Protein AF-L7VTL5-F1 (afdb_monomer_lite)

InterPro domains:
  IPR003558 Cytolethal distending toxin A/C [PF03498] (15-121)
  IPR035992 Ricin B-like lectins [SSF50370] (7-122)

Structure (mmCIF, N/CA/C/O backbone):
data_AF-L7VTL5-F1
#
_entry.id   AF-L7VTL5-F1
#
loop_
_atom_site.group_PDB
_atom_site.id
_atom_site.type_symbol
_atom_site.label_atom_id
_atom_site.label_alt_id
_atom_site.label_comp_id
_atom_site.label_asym_id
_atom_site.label_entity_id
_atom_site.label_seq_id
_atom_site.pdbx_PDB_ins_code
_atom_site.Cartn_x
_atom_site.Cartn_y
_atom_site.Cartn_z
_atom_site.occupancy
_atom_site.B_iso_or_equiv
_atom_site.auth_seq_id
_atom_site.auth_comp_id
_atom_site.auth_asym_id
_atom_site.auth_atom_id
_atom_site.pdbx_PDB_model_num
ATOM 1 N N . ALA A 1 1 ? 27.901 -11.979 36.045 1.00 41.00 1 ALA A N 1
ATOM 2 C CA . ALA A 1 1 ? 27.631 -10.845 35.144 1.00 41.00 1 ALA A CA 1
ATOM 3 C C . ALA A 1 1 ? 26.647 -11.335 34.096 1.00 41.00 1 ALA A C 1
ATOM 5 O O . ALA A 1 1 ? 26.958 -12.306 33.418 1.00 41.00 1 ALA A O 1
ATOM 6 N N . PHE A 1 2 ? 25.445 -10.767 34.048 1.00 45.09 2 PHE A N 1
ATOM 7 C CA . PHE A 1 2 ? 24.475 -11.083 33.001 1.00 45.09 2 PHE A CA 1
ATOM 8 C C . PHE A 1 2 ? 24.826 -10.245 31.768 1.00 45.09 2 PHE A C 1
ATOM 10 O O . PHE A 1 2 ? 25.135 -9.064 31.910 1.00 45.09 2 PHE A O 1
ATOM 17 N N . ALA A 1 3 ? 24.857 -10.869 30.590 1.00 53.44 3 ALA A N 1
ATOM 18 C CA . ALA A 1 3 ? 25.119 -10.180 29.334 1.00 53.44 3 ALA A CA 1
ATOM 19 C C . ALA A 1 3 ? 23.955 -9.227 29.026 1.00 53.44 3 ALA A C 1
ATOM 21 O O . ALA A 1 3 ? 22.801 -9.647 28.975 1.00 53.44 3 ALA A O 1
ATOM 22 N N . THR A 1 4 ? 24.259 -7.946 28.849 1.00 54.41 4 THR A N 1
ATOM 23 C CA . THR A 1 4 ? 23.325 -6.942 28.337 1.00 54.41 4 THR A CA 1
ATOM 24 C C . THR A 1 4 ? 23.035 -7.258 26.867 1.00 54.41 4 THR A C 1
ATOM 26 O O . THR A 1 4 ? 23.996 -7.401 26.106 1.00 54.41 4 THR A O 1
ATOM 29 N N . PRO A 1 5 ? 21.767 -7.370 26.429 1.00 54.56 5 PRO A N 1
ATOM 30 C CA . PRO A 1 5 ? 21.461 -7.566 25.018 1.00 54.56 5 PRO A CA 1
ATOM 31 C C . PRO A 1 5 ? 21.935 -6.336 24.241 1.00 54.56 5 PRO A C 1
ATOM 33 O O . PRO A 1 5 ? 21.476 -5.219 24.476 1.00 54.56 5 PRO A O 1
ATOM 36 N N . THR A 1 6 ? 22.912 -6.513 23.359 1.00 59.69 6 THR A N 1
ATOM 37 C CA . THR A 1 6 ? 23.386 -5.449 22.478 1.00 59.69 6 THR A CA 1
ATOM 38 C C . THR A 1 6 ? 22.414 -5.289 21.317 1.00 59.69 6 THR A C 1
ATOM 40 O O . THR A 1 6 ? 22.480 -6.058 20.364 1.00 59.69 6 THR A O 1
ATOM 43 N N . GLY A 1 7 ? 21.569 -4.262 21.415 1.00 54.47 7 GLY A N 1
ATOM 44 C CA . GLY A 1 7 ? 20.853 -3.642 20.303 1.00 54.47 7 GLY A CA 1
ATOM 45 C C . GLY A 1 7 ? 19.578 -4.367 19.898 1.00 54.47 7 GLY A C 1
ATOM 46 O O . GLY A 1 7 ? 19.637 -5.401 19.238 1.00 54.47 7 GLY A O 1
ATOM 47 N N . ASP A 1 8 ? 18.429 -3.770 20.210 1.00 60.38 8 ASP A N 1
ATOM 48 C CA . ASP A 1 8 ? 17.232 -4.012 19.410 1.00 60.38 8 ASP A CA 1
ATOM 49 C C . ASP A 1 8 ? 17.612 -3.725 17.951 1.00 60.38 8 ASP A C 1
ATOM 51 O O . ASP A 1 8 ? 18.084 -2.630 17.619 1.00 60.38 8 ASP A O 1
ATOM 55 N N . LEU A 1 9 ? 17.514 -4.742 17.091 1.00 61.34 9 LEU A N 1
ATOM 56 C CA . LEU A 1 9 ? 17.669 -4.563 15.651 1.00 61.34 9 LEU A CA 1
ATOM 57 C C . LEU A 1 9 ? 16.737 -3.423 15.227 1.00 61.34 9 LEU A C 1
ATOM 59 O O . LEU A 1 9 ? 15.609 -3.334 15.711 1.00 61.34 9 LEU A O 1
ATOM 63 N N . LYS A 1 10 ? 17.221 -2.530 14.355 1.00 57.47 10 LYS A N 1
ATOM 64 C CA . LYS A 1 10 ? 16.398 -1.446 13.809 1.00 57.47 10 LYS A CA 1
ATOM 65 C C . LYS A 1 10 ? 15.105 -2.060 13.276 1.00 57.47 10 LYS A C 1
ATOM 67 O O . LYS A 1 10 ? 15.192 -3.044 12.546 1.00 57.47 10 LYS A O 1
ATOM 72 N N . ASP A 1 11 ? 13.965 -1.477 13.643 1.00 56.88 11 ASP A N 1
ATOM 73 C CA . ASP A 1 11 ? 12.651 -1.895 13.155 1.00 56.88 11 ASP A CA 1
ATOM 74 C C . ASP A 1 11 ? 12.713 -1.984 11.622 1.00 56.88 11 ASP A C 1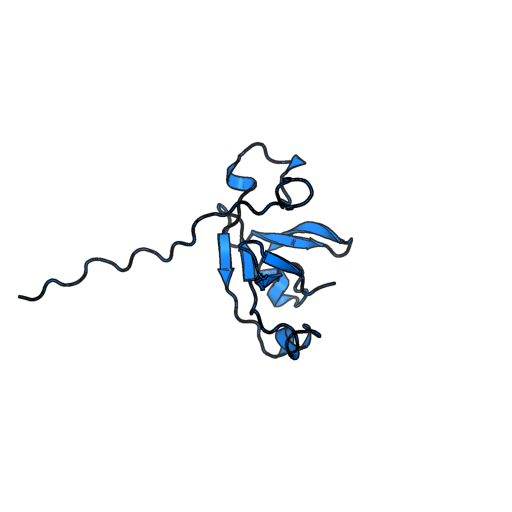
ATOM 76 O O . ASP A 1 11 ? 12.936 -0.983 10.929 1.00 56.88 11 ASP A O 1
ATOM 80 N N . PHE A 1 12 ? 12.712 -3.214 11.116 1.00 61.38 12 PHE A N 1
ATOM 81 C CA . PHE A 1 12 ? 13.018 -3.533 9.730 1.00 61.38 12 PHE A CA 1
ATOM 82 C C . PHE A 1 12 ? 11.870 -4.360 9.187 1.00 61.38 12 PHE A C 1
ATOM 84 O O . PHE A 1 12 ? 11.742 -5.550 9.473 1.00 61.38 12 PHE A O 1
ATOM 91 N N . THR A 1 13 ? 11.035 -3.714 8.386 1.00 67.75 13 THR A N 1
ATOM 92 C CA . THR A 1 13 ? 10.103 -4.413 7.514 1.00 67.75 13 THR A CA 1
ATOM 93 C C . THR A 1 13 ? 10.846 -4.783 6.239 1.00 67.75 13 THR A C 1
ATOM 95 O O . THR A 1 13 ? 11.393 -3.909 5.566 1.00 67.75 13 THR A O 1
ATOM 98 N N 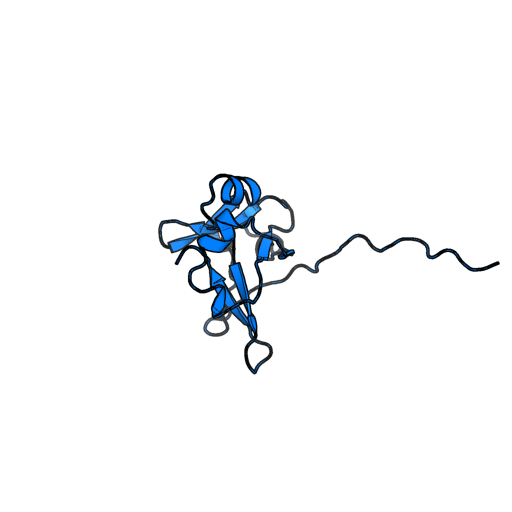. GLU A 1 14 ? 10.877 -6.072 5.901 1.00 83.25 14 GLU A N 1
ATOM 99 C CA . GLU A 1 14 ? 11.385 -6.507 4.602 1.00 83.25 14 GLU A CA 1
ATOM 100 C C . GLU A 1 14 ? 10.569 -5.872 3.469 1.00 83.25 14 GLU A C 1
ATOM 102 O O . GLU A 1 14 ? 9.339 -5.798 3.528 1.00 83.25 14 GLU A O 1
ATOM 107 N N . MET A 1 15 ? 11.264 -5.425 2.420 1.00 92.25 15 MET A N 1
ATOM 108 C CA . MET A 1 15 ? 10.608 -4.955 1.205 1.00 92.25 15 MET A CA 1
ATOM 109 C C . MET A 1 15 ? 9.859 -6.112 0.550 1.00 92.25 15 MET A C 1
ATOM 111 O O . MET A 1 15 ? 10.418 -7.189 0.338 1.00 92.25 15 MET A O 1
ATOM 115 N N . VAL A 1 16 ? 8.619 -5.859 0.151 1.00 94.44 16 VAL A N 1
ATOM 116 C CA . VAL A 1 16 ? 7.781 -6.832 -0.542 1.00 94.44 16 VAL A CA 1
ATOM 117 C C . VAL A 1 16 ? 7.485 -6.392 -1.964 1.00 94.44 16 VAL A C 1
ATOM 119 O O . VAL A 1 16 ? 7.320 -5.210 -2.266 1.00 94.44 16 VAL A O 1
ATOM 122 N N . SER A 1 17 ? 7.350 -7.380 -2.840 1.00 94.75 17 SER A N 1
ATOM 123 C CA . SER A 1 17 ? 6.773 -7.197 -4.162 1.00 94.75 17 SER A CA 1
ATOM 124 C C . SER A 1 17 ? 5.346 -7.726 -4.142 1.00 94.75 17 SER A C 1
ATOM 126 O O . SER A 1 17 ? 5.124 -8.913 -3.902 1.00 94.75 17 SER A O 1
ATOM 128 N N . ILE A 1 18 ? 4.372 -6.855 -4.386 1.00 95.50 18 ILE A N 1
ATOM 129 C CA . ILE A 1 18 ? 2.955 -7.225 -4.406 1.00 95.50 18 ILE A CA 1
ATOM 130 C C . ILE A 1 18 ? 2.571 -7.521 -5.853 1.00 95.50 18 ILE A C 1
ATOM 132 O O . ILE A 1 18 ? 2.895 -6.741 -6.747 1.00 95.50 18 ILE A O 1
ATOM 136 N N . ARG A 1 19 ? 1.897 -8.644 -6.109 1.00 95.31 19 ARG A N 1
ATOM 137 C CA . ARG A 1 19 ? 1.524 -9.068 -7.465 1.00 95.31 19 ARG A CA 1
ATOM 138 C C . ARG A 1 19 ? 0.081 -9.528 -7.525 1.00 95.31 19 ARG A C 1
ATOM 140 O O . ARG A 1 19 ? -0.403 -10.178 -6.602 1.00 95.31 19 ARG A O 1
ATOM 147 N N . SER A 1 20 ? -0.567 -9.253 -8.652 1.00 94.38 20 SER A N 1
ATOM 148 C CA . SER A 1 20 ? -1.842 -9.890 -8.971 1.00 94.38 20 SER A CA 1
ATOM 149 C C . SER A 1 20 ? -1.633 -11.391 -9.163 1.00 94.38 20 SER A C 1
ATOM 151 O O . SER A 1 20 ? -0.759 -11.801 -9.927 1.00 94.38 20 SER A O 1
ATOM 153 N N . LEU A 1 21 ? -2.454 -12.210 -8.504 1.00 95.12 21 LEU A N 1
ATOM 154 C CA . LEU A 1 21 ? -2.464 -13.657 -8.732 1.00 95.12 21 LEU A CA 1
ATOM 155 C C . LEU A 1 21 ? -3.010 -14.041 -10.109 1.00 95.12 21 LEU A C 1
ATOM 157 O O . LEU A 1 21 ? -2.699 -15.119 -10.601 1.00 95.12 21 LEU A O 1
ATOM 161 N N . GLU A 1 22 ? -3.807 -13.171 -10.726 1.00 95.06 22 GLU A N 1
ATOM 162 C CA . GLU A 1 22 ? -4.394 -13.418 -12.040 1.00 95.06 22 GLU A CA 1
ATOM 163 C C . GLU A 1 22 ? -3.378 -13.185 -13.163 1.00 95.06 22 GLU A C 1
ATOM 165 O O . GLU A 1 22 ? -3.264 -13.994 -14.080 1.00 95.06 22 GLU A O 1
ATOM 170 N N . THR A 1 23 ? -2.614 -12.091 -13.090 1.00 94.94 23 THR A N 1
ATOM 171 C CA . THR A 1 23 ? -1.731 -11.661 -14.190 1.00 94.94 23 THR A CA 1
ATOM 172 C C . THR A 1 23 ? -0.241 -11.788 -13.880 1.00 94.94 23 THR A C 1
ATOM 174 O O . THR A 1 23 ? 0.587 -11.674 -14.781 1.00 94.94 23 THR A O 1
ATOM 177 N N . GLY A 1 24 ? 0.137 -11.967 -12.611 1.00 93.12 24 GLY A N 1
ATOM 178 C CA . GLY A 1 24 ? 1.530 -11.941 -12.149 1.00 93.12 24 GLY A CA 1
ATOM 179 C C . GLY A 1 24 ? 2.187 -10.553 -12.180 1.00 93.12 24 GLY A C 1
ATOM 180 O O . GLY A 1 24 ? 3.352 -10.413 -11.784 1.00 93.12 24 GLY A O 1
ATOM 181 N N . ILE A 1 25 ? 1.461 -9.526 -12.639 1.00 91.69 25 ILE A N 1
ATOM 182 C CA . ILE A 1 25 ? 1.949 -8.152 -12.763 1.00 91.69 25 ILE A CA 1
ATOM 183 C C . ILE A 1 25 ? 2.097 -7.534 -11.372 1.00 91.69 25 ILE A C 1
ATOM 185 O O . ILE A 1 25 ? 1.239 -7.701 -10.502 1.00 91.69 25 ILE A O 1
ATOM 189 N N . PHE A 1 26 ? 3.200 -6.811 -11.184 1.00 91.62 26 PHE A N 1
ATOM 190 C CA . PHE A 1 26 ? 3.497 -6.058 -9.972 1.00 91.62 26 PHE A CA 1
ATOM 191 C C . PHE A 1 26 ? 2.502 -4.919 -9.762 1.00 91.62 26 PHE A C 1
ATOM 193 O O . PHE A 1 26 ? 2.194 -4.172 -10.695 1.00 91.62 26 PHE A O 1
ATOM 200 N N . LEU A 1 27 ? 2.067 -4.745 -8.522 1.00 91.94 27 LEU A N 1
ATOM 201 C CA . LEU A 1 27 ? 1.344 -3.569 -8.079 1.00 91.94 27 LEU A CA 1
ATOM 202 C C . LEU A 1 27 ? 2.353 -2.442 -7.840 1.00 91.94 27 LEU A C 1
ATOM 204 O O . LEU A 1 27 ? 2.998 -2.400 -6.796 1.00 91.94 27 LEU A O 1
ATOM 208 N N . SER A 1 28 ? 2.536 -1.564 -8.824 1.00 91.25 28 SER A N 1
ATOM 209 C CA . SER A 1 28 ? 3.468 -0.440 -8.725 1.00 91.25 28 SER A CA 1
ATOM 210 C C . SER A 1 28 ? 3.012 0.755 -9.555 1.00 91.25 28 SER A C 1
ATOM 212 O O . SER A 1 28 ? 2.673 0.604 -10.729 1.00 91.25 28 SER A O 1
ATOM 214 N N . ALA A 1 29 ? 3.077 1.949 -8.959 1.00 90.94 29 ALA A N 1
ATOM 215 C CA . ALA A 1 29 ? 2.861 3.224 -9.643 1.00 90.94 29 ALA A CA 1
ATOM 216 C C . ALA A 1 29 ? 4.026 3.614 -10.572 1.00 90.94 29 ALA A C 1
ATOM 218 O O . ALA A 1 29 ? 3.889 4.495 -11.417 1.00 90.94 29 ALA A O 1
ATOM 219 N N . PHE A 1 30 ? 5.179 2.952 -10.436 1.00 93.19 30 PHE A N 1
ATOM 220 C CA . PHE A 1 30 ? 6.410 3.278 -11.159 1.00 93.19 30 PHE A CA 1
ATOM 221 C C . PHE A 1 30 ? 6.771 2.244 -12.224 1.00 93.19 30 PHE A C 1
ATOM 223 O O . PHE A 1 30 ? 7.877 2.272 -12.766 1.00 93.19 30 PHE A O 1
ATOM 230 N N . ARG A 1 31 ? 5.866 1.304 -12.517 1.00 89.06 31 ARG A N 1
ATOM 231 C CA . ARG A 1 31 ? 6.113 0.184 -13.439 1.00 89.06 31 ARG A CA 1
ATOM 232 C C . ARG A 1 31 ? 6.603 0.648 -1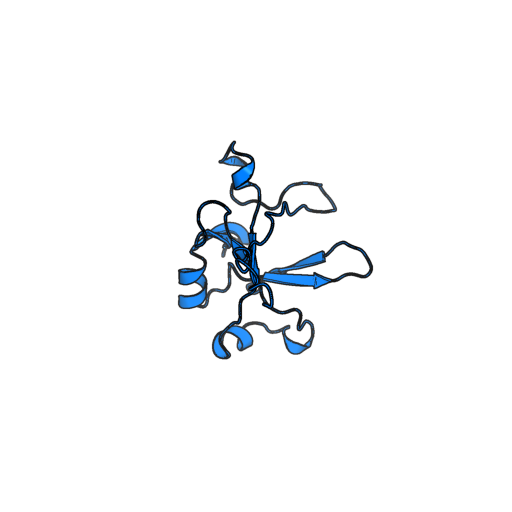4.807 1.00 89.06 31 ARG A C 1
ATOM 234 O O . ARG A 1 31 ? 7.533 0.074 -15.368 1.00 89.06 31 ARG A O 1
ATOM 241 N N . ASP A 1 32 ? 5.971 1.694 -15.324 1.00 89.50 32 ASP A N 1
ATOM 242 C CA . ASP A 1 32 ? 6.191 2.153 -16.692 1.00 89.50 32 ASP A CA 1
ATOM 243 C C . ASP A 1 32 ? 7.200 3.320 -16.755 1.00 89.50 32 ASP A C 1
ATOM 245 O O . ASP A 1 32 ? 7.711 3.643 -17.828 1.00 89.50 32 ASP A O 1
ATOM 249 N N . THR A 1 33 ? 7.549 3.911 -15.604 1.00 91.94 33 THR A N 1
ATOM 250 C CA . THR A 1 33 ? 8.376 5.125 -15.497 1.00 91.94 33 THR A CA 1
ATOM 251 C C . THR A 1 33 ? 9.760 4.893 -14.888 1.00 91.94 33 THR A C 1
ATOM 253 O O . THR A 1 33 ? 10.693 5.606 -15.258 1.00 91.94 33 THR A O 1
ATOM 256 N N . SER A 1 34 ? 9.943 3.888 -14.021 1.00 92.12 34 SER A N 1
ATOM 257 C CA . SER A 1 34 ? 11.247 3.542 -13.437 1.00 92.12 34 SER A CA 1
ATOM 258 C C . SER A 1 34 ? 11.814 2.238 -14.002 1.00 92.12 34 SER A C 1
ATOM 260 O O . SER A 1 34 ? 11.095 1.282 -14.289 1.00 92.12 34 SER A O 1
ATOM 262 N N . LYS A 1 35 ? 13.142 2.194 -14.160 1.00 91.31 35 LYS A N 1
ATOM 263 C CA . LYS A 1 35 ? 13.902 0.977 -14.498 1.00 91.31 35 LYS A CA 1
ATOM 264 C C . LYS A 1 35 ? 14.609 0.360 -13.293 1.00 91.31 35 LYS A C 1
ATOM 266 O O . LYS A 1 35 ? 15.177 -0.719 -13.433 1.00 91.31 35 LYS A O 1
ATOM 271 N N . ASP A 1 36 ? 14.585 1.022 -12.139 1.00 92.81 36 ASP A N 1
ATOM 272 C CA . ASP A 1 36 ? 15.178 0.490 -10.919 1.00 92.81 36 ASP A CA 1
ATOM 273 C C . ASP A 1 36 ? 14.224 -0.540 -10.282 1.00 92.81 36 ASP A C 1
ATOM 275 O O . ASP A 1 36 ? 13.074 -0.202 -9.981 1.00 92.81 36 ASP A O 1
ATOM 279 N N . PRO A 1 37 ? 14.665 -1.793 -10.059 1.00 89.25 37 PRO A N 1
ATOM 280 C CA . PRO A 1 37 ? 13.844 -2.812 -9.415 1.00 89.25 37 PRO A CA 1
ATOM 281 C C . PRO A 1 37 ? 13.35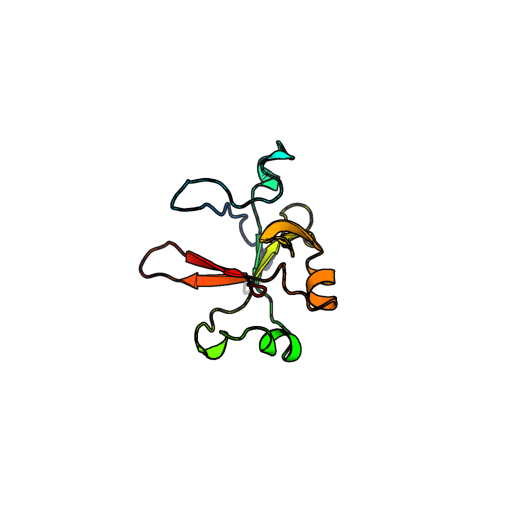2 -2.427 -8.018 1.00 89.25 37 PRO A C 1
ATOM 283 O O . PRO A 1 37 ? 12.287 -2.889 -7.616 1.00 89.25 37 PRO A O 1
ATOM 286 N N . ILE A 1 38 ? 14.093 -1.594 -7.275 1.00 92.38 38 ILE A N 1
ATOM 287 C CA . ILE A 1 38 ? 13.707 -1.175 -5.919 1.00 92.38 38 ILE A CA 1
ATOM 288 C C . ILE A 1 38 ? 12.396 -0.382 -5.948 1.00 92.38 38 ILE A C 1
ATOM 290 O O . ILE A 1 38 ? 11.566 -0.564 -5.062 1.00 92.38 38 ILE A O 1
ATOM 294 N N . ASP A 1 39 ? 12.158 0.403 -7.001 1.00 90.88 39 ASP A N 1
ATOM 295 C CA . ASP A 1 39 ? 10.953 1.234 -7.138 1.00 90.88 39 ASP A CA 1
ATOM 296 C C . ASP A 1 39 ? 9.687 0.409 -7.431 1.00 90.88 39 ASP A C 1
ATOM 298 O O . ASP A 1 39 ? 8.587 0.950 -7.477 1.00 90.88 39 ASP A O 1
ATOM 302 N N . GLN A 1 40 ? 9.828 -0.904 -7.644 1.00 93.25 40 GLN A N 1
ATOM 303 C CA . GLN A 1 40 ? 8.714 -1.839 -7.839 1.00 93.25 40 GLN A CA 1
ATOM 304 C C . GLN A 1 40 ? 8.331 -2.587 -6.553 1.00 93.25 40 GLN A C 1
ATOM 306 O O . GLN A 1 40 ? 7.437 -3.437 -6.583 1.00 93.25 40 GLN A O 1
ATOM 311 N N . ASN A 1 41 ? 9.029 -2.316 -5.448 1.00 95.31 41 ASN A N 1
ATOM 312 C CA . ASN A 1 41 ? 8.785 -2.921 -4.143 1.00 95.31 41 ASN A CA 1
ATOM 313 C C . ASN A 1 41 ? 8.245 -1.884 -3.159 1.00 95.31 41 ASN A C 1
ATOM 315 O O . ASN A 1 41 ? 8.359 -0.681 -3.378 1.00 95.31 41 ASN A O 1
ATOM 319 N N . TRP A 1 42 ? 7.692 -2.373 -2.054 1.00 96.12 42 TRP A N 1
ATOM 320 C CA . TRP A 1 42 ? 7.076 -1.561 -1.013 1.00 96.12 42 TRP A CA 1
ATOM 321 C C . TRP A 1 42 ? 7.507 -2.040 0.363 1.00 96.12 42 TRP A C 1
ATOM 323 O O . TRP A 1 42 ? 7.675 -3.238 0.582 1.00 96.12 42 TRP A O 1
ATOM 333 N N . ASN A 1 43 ? 7.615 -1.118 1.310 1.00 96.19 43 ASN A N 1
ATOM 334 C CA . ASN A 1 43 ? 7.572 -1.463 2.723 1.00 96.19 43 ASN A CA 1
ATOM 335 C C . ASN A 1 43 ? 6.112 -1.447 3.182 1.00 96.19 43 ASN A C 1
ATOM 337 O O . ASN A 1 43 ? 5.329 -0.591 2.765 1.00 96.19 43 ASN A O 1
ATOM 341 N N . ILE A 1 44 ? 5.743 -2.377 4.058 1.00 95.81 44 ILE A N 1
ATOM 342 C CA . ILE A 1 44 ? 4.414 -2.397 4.671 1.00 95.81 44 ILE A CA 1
ATOM 343 C C . ILE A 1 44 ? 4.499 -1.652 5.999 1.00 95.81 44 ILE A C 1
ATOM 345 O O . ILE A 1 44 ? 5.163 -2.103 6.926 1.00 95.81 44 ILE A O 1
ATOM 349 N N . LYS A 1 45 ? 3.818 -0.514 6.098 1.00 95.38 45 LYS A N 1
ATOM 350 C CA . LYS A 1 45 ? 3.735 0.262 7.332 1.00 95.38 45 LYS A CA 1
ATOM 351 C C . LYS A 1 45 ? 2.340 0.124 7.916 1.00 95.38 45 LYS A C 1
ATOM 353 O O . LYS A 1 45 ? 1.387 0.650 7.348 1.00 95.38 45 LYS A O 1
ATOM 358 N N . GLU A 1 46 ? 2.221 -0.554 9.049 1.00 95.31 46 GLU A N 1
ATOM 359 C CA . GLU A 1 46 ? 0.980 -0.542 9.823 1.00 95.31 46 GLU A CA 1
ATOM 360 C C . GLU A 1 46 ? 0.724 0.864 10.378 1.00 95.31 46 GLU A C 1
ATOM 362 O O . GLU A 1 46 ? 1.646 1.551 10.830 1.00 95.31 46 GLU A O 1
ATOM 367 N N . ILE A 1 47 ? -0.528 1.314 10.307 1.00 95.88 47 ILE A N 1
ATOM 368 C CA . ILE A 1 47 ? -0.937 2.624 10.807 1.00 95.88 47 ILE A CA 1
ATOM 369 C C . ILE A 1 47 ? -2.204 2.518 11.651 1.00 95.88 47 ILE A C 1
ATOM 371 O O . ILE A 1 47 ? -3.086 1.695 11.415 1.00 95.88 47 ILE A O 1
ATOM 375 N N . VAL A 1 48 ? -2.322 3.423 12.619 1.00 94.88 48 VAL A N 1
ATOM 376 C CA . VAL A 1 48 ? -3.546 3.607 13.397 1.00 94.88 48 VAL A CA 1
ATOM 377 C C . VAL A 1 48 ? -4.206 4.892 12.927 1.00 94.88 48 VAL A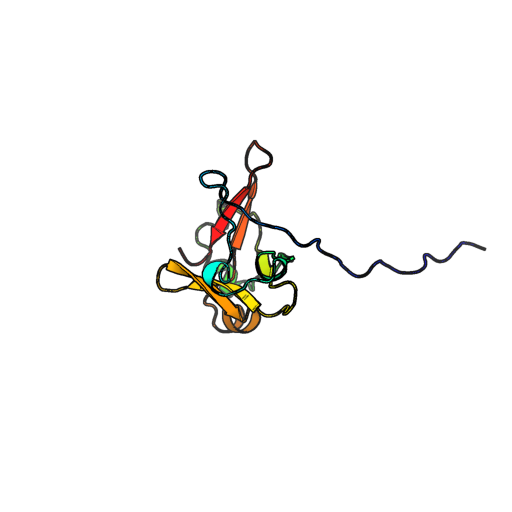 C 1
ATOM 379 O O . VAL A 1 48 ? -3.659 5.981 13.096 1.00 94.88 48 VAL A O 1
ATOM 382 N N . LEU A 1 49 ? -5.386 4.763 12.327 1.00 94.88 49 LEU A N 1
ATOM 383 C CA . LEU A 1 49 ? -6.196 5.914 11.945 1.00 94.88 49 LEU A CA 1
ATOM 384 C C . LEU A 1 49 ? -6.777 6.608 13.185 1.00 94.88 49 LEU A C 1
ATOM 386 O O . LEU A 1 49 ? -7.054 5.966 14.203 1.00 94.88 49 LEU A O 1
ATOM 390 N N . SER A 1 50 ? -7.003 7.919 13.086 1.00 94.25 50 SER A N 1
ATOM 391 C CA . SER A 1 50 ? -7.816 8.638 14.070 1.00 94.25 50 SER A CA 1
ATOM 392 C C . SER A 1 50 ? -9.261 8.135 14.028 1.00 94.25 50 SER A C 1
ATOM 394 O O . SER A 1 50 ? -9.706 7.587 13.019 1.00 94.25 50 SER A O 1
ATOM 396 N N . ASP A 1 51 ? -10.020 8.335 15.104 1.00 93.44 51 ASP A N 1
ATOM 397 C CA . ASP A 1 51 ? -11.410 7.865 15.154 1.00 93.44 51 ASP A CA 1
ATOM 398 C C . ASP A 1 51 ? -12.295 8.534 14.090 1.00 93.44 51 ASP A C 1
ATOM 400 O O . ASP A 1 51 ? -13.187 7.891 13.545 1.00 93.44 51 ASP A O 1
ATOM 404 N N . GLU A 1 52 ? -11.993 9.782 13.722 1.00 93.31 52 GLU A N 1
ATOM 405 C CA . GLU A 1 52 ? -12.638 10.476 12.601 1.00 93.31 52 GLU A CA 1
ATOM 406 C C . GLU A 1 52 ? -12.366 9.781 11.259 1.00 93.31 52 GLU A C 1
ATOM 408 O O . GLU A 1 52 ? -13.281 9.576 10.463 1.00 93.31 52 GLU A O 1
ATOM 413 N N . LEU A 1 53 ? -11.118 9.381 11.002 1.00 94.19 53 LEU A N 1
ATOM 414 C CA . LEU A 1 53 ? -10.755 8.703 9.758 1.00 94.19 53 LEU A CA 1
ATOM 415 C C . LEU A 1 53 ? -11.278 7.264 9.715 1.00 94.19 53 LEU A C 1
ATOM 417 O O . LEU A 1 53 ? -11.715 6.820 8.657 1.00 94.19 53 LEU A O 1
ATOM 421 N N . LYS A 1 54 ? -11.313 6.556 10.852 1.00 92.38 54 LYS A N 1
ATOM 422 C CA . LYS A 1 54 ? -11.913 5.213 10.944 1.00 92.38 54 LYS A CA 1
ATOM 423 C C . LYS A 1 54 ? -13.387 5.212 10.550 1.00 92.38 54 LYS A C 1
ATOM 425 O O . LYS A 1 54 ? -13.824 4.284 9.889 1.00 92.38 54 LYS A O 1
ATOM 430 N N . GLN A 1 55 ? -14.144 6.254 10.905 1.00 91.25 55 GLN A N 1
ATOM 431 C CA . GLN A 1 55 ? -15.566 6.365 10.544 1.00 91.25 55 GLN A CA 1
ATOM 432 C C . GLN A 1 55 ? -15.810 6.447 9.030 1.00 91.25 55 GLN A C 1
ATOM 434 O O . GLN A 1 55 ? -16.937 6.240 8.582 1.00 91.25 55 GLN A O 1
ATOM 439 N N . LYS A 1 56 ? -14.777 6.746 8.230 1.00 91.75 56 LYS A N 1
ATOM 440 C CA . LYS A 1 56 ? -14.875 6.725 6.766 1.00 91.75 56 LYS A CA 1
ATOM 441 C C . LYS A 1 56 ? -14.850 5.304 6.199 1.00 91.75 56 LYS A C 1
ATOM 443 O O . LYS A 1 56 ? -15.389 5.092 5.114 1.00 91.75 56 LYS A O 1
ATOM 448 N N . ASP A 1 57 ? -14.291 4.336 6.927 1.00 91.75 57 ASP A N 1
ATOM 449 C CA . ASP A 1 57 ? -14.335 2.924 6.550 1.00 91.75 57 ASP A CA 1
ATOM 450 C C . ASP A 1 57 ? -15.693 2.314 6.923 1.00 91.75 57 ASP A C 1
ATOM 452 O O . ASP A 1 57 ? -15.928 1.850 8.039 1.00 91.75 57 ASP A O 1
ATOM 456 N N . LYS A 1 58 ? -16.601 2.294 5.946 1.00 89.31 58 LYS A N 1
ATOM 457 C CA . LYS A 1 58 ? -17.956 1.737 6.093 1.00 89.31 58 LYS A CA 1
ATOM 458 C C . LYS A 1 58 ? -17.980 0.226 6.315 1.00 89.31 58 LYS A C 1
ATOM 460 O O . LYS A 1 58 ? -19.030 -0.312 6.646 1.00 89.31 58 LYS A O 1
ATOM 465 N N . LEU A 1 59 ? -16.859 -0.451 6.088 1.00 90.31 59 LEU A N 1
ATOM 466 C CA . LEU A 1 59 ? -16.725 -1.895 6.201 1.00 90.31 59 LEU A CA 1
ATOM 467 C C . LEU A 1 59 ? -15.832 -2.287 7.387 1.00 90.31 59 LEU A C 1
ATOM 469 O O . LEU A 1 59 ? -15.460 -3.453 7.493 1.00 90.31 59 LEU A O 1
ATOM 473 N N . ALA A 1 60 ? -15.476 -1.346 8.268 1.00 88.38 60 ALA A N 1
ATOM 474 C 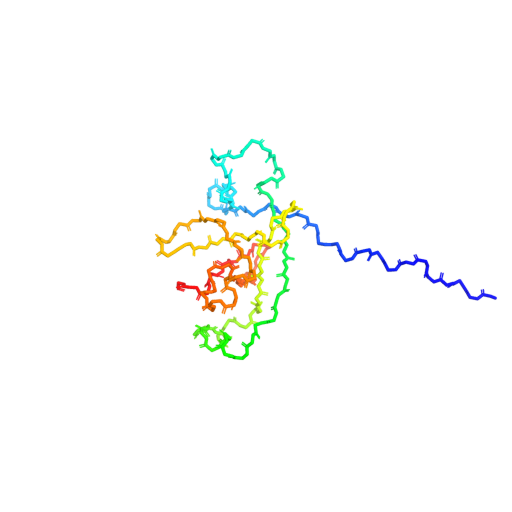CA . ALA A 1 60 ? -14.597 -1.607 9.406 1.00 88.38 60 ALA A CA 1
ATOM 475 C C . ALA A 1 60 ? -15.167 -2.671 10.360 1.00 88.38 60 ALA A C 1
ATOM 477 O O . ALA A 1 60 ? -14.416 -3.507 10.857 1.00 88.38 60 ALA A O 1
ATOM 478 N N . ASP A 1 61 ? -16.486 -2.671 10.578 1.00 89.31 61 ASP A N 1
ATOM 479 C CA . ASP A 1 61 ? -17.153 -3.626 11.473 1.00 89.31 61 ASP A CA 1
ATOM 480 C C . ASP A 1 61 ? -17.177 -5.050 10.895 1.00 89.31 61 ASP A C 1
ATOM 482 O O . ASP A 1 61 ? -17.045 -6.031 11.627 1.00 89.31 61 ASP A O 1
ATOM 486 N N . GLU A 1 62 ? -17.325 -5.174 9.573 1.00 90.62 62 GLU A N 1
ATOM 487 C CA . GLU A 1 62 ? -17.366 -6.465 8.876 1.00 90.62 62 GLU A CA 1
ATOM 488 C C . GLU A 1 62 ? -15.961 -7.016 8.594 1.00 90.62 62 GLU A C 1
ATOM 490 O O . GLU A 1 62 ? -15.756 -8.231 8.565 1.00 90.62 62 GLU A O 1
ATOM 495 N N . LEU A 1 63 ? -14.985 -6.127 8.386 1.00 90.00 63 LEU A N 1
ATOM 496 C CA . LEU A 1 63 ? -13.630 -6.449 7.939 1.00 90.00 63 LEU A CA 1
ATOM 497 C C . LEU A 1 63 ? -12.571 -5.718 8.799 1.00 90.00 63 LEU A C 1
ATOM 499 O O . LEU A 1 63 ? -11.844 -4.861 8.285 1.00 90.00 63 LEU A O 1
ATOM 503 N N . PRO A 1 64 ? -12.434 -6.058 10.097 1.00 90.50 64 PRO A N 1
ATOM 504 C CA . PRO A 1 64 ? -11.580 -5.344 11.051 1.00 90.50 64 PRO A CA 1
ATOM 505 C C . PRO A 1 64 ? -10.101 -5.772 10.967 1.00 90.50 64 PRO A C 1
ATOM 507 O O . PRO A 1 64 ? -9.483 -6.125 11.971 1.00 90.50 64 PRO A O 1
ATOM 510 N N . PHE A 1 65 ? -9.508 -5.760 9.771 1.00 92.88 65 PHE A N 1
ATOM 511 C CA . PHE A 1 65 ? -8.139 -6.251 9.533 1.00 92.88 65 PHE A CA 1
ATOM 512 C C . PHE A 1 65 ? -7.047 -5.180 9.673 1.00 92.88 65 PHE A C 1
ATOM 514 O O . PHE A 1 65 ? -5.905 -5.390 9.268 1.00 92.88 65 PHE A O 1
ATOM 521 N N . GLY A 1 66 ? -7.386 -4.032 10.261 1.00 93.12 66 GLY A N 1
ATOM 522 C CA . GLY A 1 66 ? -6.457 -2.922 10.443 1.00 93.12 66 GLY A CA 1
ATOM 523 C C . GLY A 1 66 ? -6.105 -2.211 9.137 1.00 93.12 66 GLY A C 1
ATOM 524 O O . GLY A 1 66 ? -6.685 -2.469 8.075 1.00 93.12 66 GLY A O 1
ATOM 525 N N . TYR A 1 67 ? -5.160 -1.278 9.244 1.00 97.06 67 TYR A N 1
ATOM 526 C CA . TYR A 1 67 ? -4.813 -0.352 8.174 1.00 97.06 67 TYR A CA 1
ATOM 527 C C . TYR A 1 67 ? -3.311 -0.336 7.939 1.00 97.06 67 TYR A C 1
ATOM 529 O O . TYR A 1 67 ? -2.511 -0.305 8.875 1.00 97.06 67 TYR A O 1
ATOM 537 N N . VAL A 1 68 ? -2.934 -0.310 6.670 1.00 97.12 68 VAL A N 1
ATOM 538 C CA . VAL A 1 68 ? -1.547 -0.228 6.238 1.00 97.12 68 VAL A CA 1
ATOM 539 C C . VAL A 1 68 ? -1.380 0.842 5.170 1.00 97.12 68 VAL A C 1
ATOM 541 O O . VAL A 1 68 ? -2.304 1.167 4.423 1.00 97.12 68 VAL A O 1
ATOM 544 N N . GLN A 1 69 ? -0.161 1.348 5.079 1.00 97.69 69 GLN A N 1
ATOM 545 C CA . GLN A 1 69 ? 0.347 2.123 3.960 1.00 97.69 69 GLN A CA 1
ATOM 546 C C . GLN A 1 69 ? 1.487 1.343 3.301 1.00 97.69 69 GLN A C 1
ATOM 548 O O . GLN A 1 69 ? 2.376 0.829 3.985 1.00 97.69 69 GLN A O 1
ATOM 553 N N . PHE A 1 70 ? 1.477 1.264 1.972 1.00 97.44 70 PHE A N 1
ATOM 554 C CA . PHE A 1 70 ? 2.589 0.708 1.200 1.00 97.44 70 PHE A CA 1
ATOM 555 C C . PHE A 1 70 ? 3.552 1.843 0.847 1.00 97.44 70 PHE A C 1
ATOM 557 O O . PHE A 1 70 ? 3.272 2.630 -0.057 1.00 97.44 70 PHE A O 1
ATOM 564 N N . THR A 1 71 ? 4.655 1.962 1.588 1.00 96.88 71 THR A N 1
ATOM 565 C CA . THR A 1 71 ? 5.605 3.079 1.462 1.00 96.88 71 THR A CA 1
ATOM 566 C C . THR A 1 71 ? 6.765 2.725 0.538 1.00 96.88 71 THR A C 1
ATOM 568 O O . THR A 1 71 ? 7.205 1.573 0.468 1.00 96.88 71 THR A O 1
ATOM 571 N N . ASN A 1 72 ? 7.260 3.708 -0.208 1.00 95.31 72 ASN A N 1
ATOM 572 C CA . ASN A 1 72 ? 8.379 3.537 -1.117 1.00 95.31 72 ASN A CA 1
ATOM 573 C C . ASN A 1 72 ? 9.655 3.212 -0.309 1.00 95.31 72 ASN A C 1
ATOM 575 O O . ASN A 1 72 ? 9.928 3.865 0.704 1.00 95.31 72 ASN A O 1
ATOM 579 N N . PRO A 1 73 ? 10.480 2.244 -0.747 1.00 93.44 73 PRO A N 1
ATOM 580 C CA . PRO A 1 73 ? 11.677 1.857 -0.006 1.00 93.44 73 PRO A CA 1
ATOM 581 C C . PRO A 1 73 ? 12.746 2.942 0.151 1.00 93.44 73 PRO A C 1
ATOM 583 O O . PRO A 1 73 ? 13.554 2.874 1.077 1.00 93.44 73 PRO A O 1
ATOM 586 N N . LYS A 1 74 ? 12.777 3.923 -0.755 1.00 93.00 74 LYS A N 1
ATOM 587 C CA . LYS A 1 74 ? 13.754 5.020 -0.774 1.00 93.00 74 LYS A CA 1
ATOM 588 C C . LYS A 1 74 ? 13.218 6.293 -0.124 1.00 93.00 74 LYS A C 1
ATOM 590 O O . LYS A 1 74 ? 14.002 7.070 0.412 1.00 93.00 74 LYS A O 1
ATOM 595 N N . GLU A 1 75 ? 11.904 6.497 -0.160 1.00 93.44 75 GLU A N 1
ATOM 596 C CA . GLU A 1 75 ? 11.235 7.694 0.347 1.00 93.44 75 GLU A CA 1
ATOM 597 C C . GLU A 1 75 ? 10.032 7.302 1.211 1.00 93.44 75 GLU A C 1
ATOM 599 O O . GLU A 1 75 ? 8.958 6.977 0.716 1.00 93.44 75 GLU A O 1
ATOM 604 N N . SER A 1 76 ? 10.205 7.336 2.533 1.00 92.19 76 SER A N 1
ATOM 605 C CA . SER A 1 76 ? 9.228 6.773 3.475 1.00 92.19 76 SER A CA 1
ATOM 606 C C . SER A 1 76 ? 7.885 7.504 3.535 1.00 92.19 76 SER A C 1
ATOM 608 O O . SER A 1 76 ? 6.942 6.969 4.115 1.00 92.19 76 SER A O 1
ATOM 610 N N . ASP A 1 77 ? 7.818 8.734 3.018 1.00 96.88 77 ASP A N 1
ATOM 611 C CA . ASP A 1 77 ? 6.567 9.489 2.901 1.00 96.88 77 ASP A CA 1
ATOM 612 C C . ASP A 1 77 ? 5.917 9.347 1.521 1.00 96.88 77 ASP A C 1
ATOM 614 O O . ASP A 1 77 ? 4.831 9.857 1.313 1.00 96.88 77 ASP A O 1
ATOM 618 N N . LEU A 1 78 ? 6.515 8.626 0.574 1.00 97.31 78 LEU A N 1
ATOM 619 C CA . LEU A 1 78 ? 5.894 8.362 -0.718 1.00 97.31 78 LEU A CA 1
ATOM 620 C C . LEU A 1 78 ? 5.150 7.025 -0.657 1.00 97.31 78 LEU A C 1
ATOM 622 O O . LEU A 1 78 ? 5.766 5.979 -0.479 1.00 97.31 78 LEU A O 1
ATOM 626 N N . CYS A 1 79 ? 3.832 7.040 -0.812 1.00 97.50 79 CYS A N 1
ATOM 627 C CA . CYS A 1 79 ? 2.968 5.864 -0.724 1.00 97.50 79 CYS A CA 1
ATOM 628 C C . CYS A 1 79 ? 2.381 5.478 -2.078 1.00 97.50 79 CYS A C 1
ATOM 630 O O . CYS A 1 79 ? 2.083 6.348 -2.896 1.00 97.50 79 CYS A O 1
ATOM 632 N N . LEU A 1 80 ? 2.116 4.183 -2.270 1.00 97.19 80 LEU A N 1
ATOM 633 C CA . LEU A 1 80 ? 1.141 3.731 -3.263 1.00 97.19 80 LEU A CA 1
ATOM 634 C C . LEU A 1 80 ? -0.224 4.358 -2.945 1.00 97.19 80 LEU A C 1
ATOM 636 O O . LEU A 1 80 ? -0.636 4.375 -1.788 1.00 97.19 80 LEU A O 1
ATOM 640 N N . ALA A 1 81 ? -0.926 4.833 -3.967 1.00 96.81 81 ALA A N 1
ATOM 641 C CA . ALA A 1 81 ? -2.260 5.405 -3.842 1.00 96.81 81 ALA A CA 1
ATOM 642 C C . ALA A 1 81 ? -3.202 4.860 -4.920 1.00 96.81 81 ALA A C 1
ATOM 644 O O . ALA A 1 81 ? -2.760 4.548 -6.030 1.00 96.81 81 ALA A O 1
ATOM 645 N N . ILE A 1 82 ? -4.497 4.797 -4.607 1.00 94.94 82 ILE A N 1
ATOM 646 C CA . ILE A 1 82 ? -5.557 4.769 -5.621 1.00 94.94 82 ILE A CA 1
ATOM 647 C C . ILE A 1 82 ? -6.047 6.202 -5.794 1.00 94.94 82 ILE A C 1
ATOM 649 O O . ILE A 1 82 ? -6.649 6.761 -4.884 1.00 94.94 82 ILE A O 1
ATOM 653 N N . LEU A 1 83 ? -5.739 6.799 -6.942 1.00 92.12 83 LEU A N 1
ATOM 654 C CA . LEU A 1 83 ? -6.102 8.179 -7.245 1.00 92.12 83 LEU A CA 1
ATOM 655 C C . LEU A 1 83 ? -7.615 8.311 -7.465 1.00 92.12 83 LEU A C 1
ATOM 657 O O . LEU A 1 83 ? -8.315 7.325 -7.696 1.00 92.12 83 LEU A O 1
ATOM 661 N N . GLU A 1 84 ? -8.119 9.545 -7.447 1.00 88.19 84 GLU A N 1
ATOM 662 C CA . GLU A 1 84 ? -9.547 9.856 -7.638 1.00 88.19 84 GLU A CA 1
ATOM 663 C C . GLU A 1 84 ? -10.126 9.316 -8.963 1.00 88.19 84 GLU A C 1
ATOM 665 O O . GLU A 1 84 ? -11.328 9.081 -9.068 1.00 88.19 84 GLU A O 1
ATOM 670 N N . ASP A 1 85 ? -9.281 9.090 -9.974 1.00 89.06 85 ASP A N 1
ATOM 671 C CA . ASP A 1 85 ? -9.660 8.492 -11.260 1.00 89.06 85 ASP A CA 1
ATOM 672 C C . ASP A 1 85 ? -9.671 6.948 -11.256 1.00 89.06 85 ASP A C 1
ATOM 674 O O . ASP A 1 85 ? -9.940 6.322 -12.283 1.00 89.06 85 ASP A O 1
ATOM 678 N N . GLY A 1 86 ? -9.389 6.327 -10.107 1.00 86.69 86 GLY A N 1
ATOM 679 C CA . GLY A 1 86 ? -9.325 4.880 -9.912 1.00 86.69 86 GLY A CA 1
ATOM 680 C C . GLY A 1 86 ? -8.009 4.236 -10.356 1.00 86.69 86 GLY A C 1
ATOM 681 O O . GLY A 1 86 ? -7.887 3.010 -10.304 1.00 86.69 86 GLY A O 1
ATOM 682 N N . THR A 1 87 ? -7.019 5.016 -10.800 1.00 89.44 87 THR A N 1
ATOM 683 C CA . THR A 1 87 ? -5.714 4.491 -11.220 1.00 89.44 87 THR A CA 1
ATOM 684 C C . THR A 1 87 ? -4.727 4.382 -10.059 1.00 89.44 87 THR A C 1
ATOM 686 O O . THR A 1 87 ? -4.854 5.046 -9.030 1.00 89.44 87 THR A O 1
ATOM 689 N N . PHE A 1 88 ? -3.708 3.532 -10.222 1.00 91.38 88 PHE A N 1
ATOM 690 C CA . PHE A 1 88 ? -2.597 3.475 -9.276 1.00 91.38 88 PHE A CA 1
ATOM 691 C C . PHE A 1 88 ? -1.637 4.638 -9.510 1.00 91.38 88 PHE A C 1
ATOM 693 O O . PHE A 1 88 ? -1.123 4.818 -10.614 1.00 91.38 88 PHE A O 1
ATOM 700 N N . GLY A 1 89 ? -1.344 5.371 -8.443 1.00 94.31 89 GLY A N 1
ATOM 701 C CA . GLY A 1 89 ? -0.386 6.467 -8.431 1.00 94.31 89 GLY A CA 1
ATOM 702 C C . GLY A 1 89 ? 0.485 6.447 -7.182 1.00 94.31 89 GLY A C 1
ATOM 703 O O . GLY A 1 89 ? 0.454 5.500 -6.394 1.00 94.31 89 GLY A O 1
ATOM 704 N N . ALA A 1 90 ? 1.272 7.505 -7.009 1.00 95.25 90 ALA A N 1
ATOM 705 C CA . ALA A 1 90 ? 2.050 7.726 -5.800 1.00 95.25 90 ALA A CA 1
ATOM 706 C C . ALA A 1 90 ? 1.756 9.113 -5.222 1.00 95.25 90 ALA A C 1
ATOM 708 O O . ALA A 1 90 ? 1.635 10.083 -5.972 1.00 95.25 90 ALA A O 1
ATOM 709 N N . LYS A 1 91 ? 1.626 9.199 -3.897 1.00 96.75 91 LYS A N 1
ATOM 710 C CA . LYS A 1 91 ? 1.296 10.429 -3.156 1.00 96.75 91 LYS A CA 1
ATOM 711 C C . LYS A 1 91 ? 2.035 10.478 -1.822 1.00 96.75 91 LYS A C 1
ATOM 713 O O . LYS A 1 91 ? 2.513 9.447 -1.358 1.00 96.75 91 LYS A O 1
ATOM 718 N N . SER A 1 92 ? 2.074 11.653 -1.190 1.00 98.06 92 SER A N 1
ATOM 719 C CA . SER A 1 92 ? 2.522 11.751 0.203 1.00 98.06 92 SER A CA 1
ATOM 720 C C . SER A 1 92 ? 1.581 10.964 1.123 1.00 98.06 92 SER A C 1
ATOM 722 O O . SER A 1 92 ? 0.366 11.166 1.099 1.00 98.06 92 SER A O 1
ATOM 724 N N . CYS A 1 93 ? 2.146 10.071 1.933 1.00 97.75 93 CYS A N 1
ATOM 725 C CA . CYS A 1 93 ? 1.446 9.296 2.949 1.00 97.75 93 CYS A CA 1
ATOM 726 C C . CYS A 1 93 ? 0.864 10.212 4.035 1.00 97.75 93 CYS A C 1
ATOM 728 O O . CYS A 1 93 ? -0.243 9.979 4.523 1.00 97.75 93 CYS A O 1
ATOM 730 N N . GLN A 1 94 ? 1.630 11.222 4.455 1.00 97.56 94 GLN A N 1
ATOM 731 C CA . GLN A 1 94 ? 1.250 12.147 5.519 1.00 97.56 94 GLN A CA 1
ATOM 732 C C . GLN A 1 94 ? 0.188 13.143 5.068 1.00 97.56 94 GLN A C 1
ATOM 734 O O . GLN A 1 94 ? -0.799 13.327 5.784 1.00 97.56 94 GLN A O 1
ATOM 739 N N . ASP A 1 95 ? 0.359 13.755 3.894 1.00 98.00 95 ASP A N 1
ATOM 740 C CA . ASP A 1 95 ? -0.617 14.722 3.389 1.00 98.00 95 ASP A CA 1
ATOM 741 C C . ASP A 1 95 ? -1.961 14.044 3.111 1.00 98.00 95 ASP A C 1
ATOM 743 O O . ASP A 1 95 ? -3.007 14.590 3.445 1.00 98.00 95 ASP A O 1
ATOM 747 N N . ASP A 1 96 ? -1.956 12.804 2.614 1.00 97.12 96 ASP A N 1
ATOM 748 C CA . ASP A 1 96 ? -3.183 12.046 2.363 1.00 97.12 96 ASP A CA 1
ATOM 749 C C . ASP A 1 96 ? -4.003 11.765 3.638 1.00 97.12 96 ASP A C 1
ATOM 751 O O . ASP A 1 96 ? -5.235 11.866 3.630 1.00 97.12 96 ASP A O 1
ATOM 755 N N . LEU A 1 97 ? -3.324 11.467 4.754 1.00 96.75 97 LEU A N 1
ATOM 756 C CA . LEU A 1 97 ? -3.958 11.309 6.067 1.00 96.75 97 LEU A CA 1
ATOM 757 C C . LEU A 1 97 ? -4.436 12.648 6.634 1.00 96.75 97 LEU A C 1
ATOM 759 O O . LEU A 1 97 ? -5.527 12.719 7.199 1.00 96.75 97 LEU A O 1
ATOM 763 N N . LYS A 1 98 ? -3.637 13.706 6.478 1.00 96.69 98 LYS A N 1
ATOM 764 C CA . LYS A 1 98 ? -3.955 15.057 6.955 1.00 96.69 98 LYS A CA 1
ATOM 765 C C . LYS A 1 98 ? -5.163 15.652 6.233 1.00 96.69 98 LYS A C 1
ATOM 767 O O . LYS A 1 98 ? -6.017 16.255 6.877 1.00 96.69 98 LYS A O 1
ATOM 772 N N . ASP A 1 99 ? -5.251 15.440 4.925 1.00 95.69 99 ASP A N 1
ATOM 773 C CA . ASP A 1 99 ? -6.376 15.865 4.091 1.00 95.69 99 ASP A CA 1
ATOM 774 C C . ASP A 1 99 ? -7.584 14.921 4.238 1.00 95.69 99 ASP A C 1
ATOM 776 O O . ASP A 1 99 ? -8.679 15.199 3.746 1.00 95.69 99 ASP A O 1
ATOM 780 N N . GLY A 1 100 ? -7.395 13.788 4.924 1.00 94.62 100 GLY A N 1
ATOM 781 C CA . GLY A 1 100 ? -8.419 12.788 5.185 1.00 94.62 100 GLY A CA 1
ATOM 782 C C . GLY A 1 100 ? -8.944 12.109 3.924 1.00 94.62 100 GLY A C 1
ATOM 783 O O . GLY A 1 100 ? -10.098 11.672 3.921 1.00 94.62 100 GLY A O 1
ATOM 784 N N . LYS A 1 101 ? -8.133 12.042 2.866 1.00 94.69 101 LYS A N 1
ATOM 785 C CA . LYS A 1 101 ? -8.503 11.434 1.584 1.00 94.69 101 LYS A CA 1
ATOM 786 C C . LYS A 1 101 ? -8.456 9.911 1.627 1.00 94.69 101 LYS A C 1
ATOM 788 O O . LYS A 1 101 ? -9.314 9.286 1.025 1.00 94.69 101 LYS A O 1
ATOM 793 N N . LEU A 1 102 ? -7.531 9.334 2.400 1.00 95.75 102 LEU A N 1
ATOM 794 C CA . LEU A 1 102 ? -7.360 7.882 2.576 1.00 95.75 102 LEU A CA 1
ATOM 795 C C . LEU A 1 102 ? -7.024 7.111 1.281 1.00 95.75 102 LEU A C 1
ATOM 797 O O . LEU A 1 102 ? -7.142 5.888 1.247 1.00 95.75 102 LEU A O 1
ATOM 801 N N . GLU A 1 103 ? -6.556 7.794 0.234 1.00 97.00 103 GLU A N 1
ATOM 802 C CA . GLU A 1 103 ? -6.171 7.186 -1.048 1.00 97.00 103 GLU A CA 1
ATOM 803 C C . GLU A 1 103 ? -4.941 6.281 -0.926 1.00 97.00 103 GLU A C 1
ATOM 805 O O . GLU A 1 103 ? -4.760 5.351 -1.713 1.00 97.00 103 GLU A O 1
ATOM 810 N N . THR A 1 104 ? -4.099 6.545 0.072 1.00 97.69 104 THR A N 1
ATOM 811 C CA . THR A 1 104 ? -2.889 5.772 0.383 1.00 97.69 104 THR A CA 1
ATOM 812 C C . THR A 1 104 ? -3.129 4.657 1.399 1.00 97.69 104 THR A C 1
ATOM 814 O O . THR A 1 104 ? -2.202 3.911 1.723 1.00 97.69 104 THR A O 1
ATOM 817 N N . VAL A 1 105 ? -4.347 4.548 1.936 1.00 97.38 105 VAL A N 1
ATOM 818 C CA . VAL A 1 105 ? -4.663 3.635 3.034 1.00 97.38 105 VAL A CA 1
ATOM 819 C C . VAL A 1 105 ? -5.335 2.379 2.503 1.00 97.38 105 VAL A C 1
ATOM 821 O O . VAL A 1 105 ? -6.329 2.425 1.774 1.00 97.38 105 VAL A O 1
ATOM 824 N N . PHE A 1 106 ? -4.792 1.239 2.916 1.00 97.00 106 PHE A N 1
ATOM 825 C CA . PHE A 1 106 ? -5.257 -0.080 2.520 1.00 97.00 106 PHE A CA 1
ATOM 826 C C . PHE A 1 106 ? -5.513 -0.960 3.741 1.00 97.00 106 PHE A C 1
ATOM 828 O O . PHE A 1 106 ? -5.018 -0.699 4.833 1.00 97.00 106 PHE A O 1
ATOM 835 N N . SER A 1 107 ? -6.254 -2.043 3.537 1.00 96.38 107 SER A N 1
ATOM 836 C CA . SER A 1 107 ? -6.397 -3.140 4.488 1.00 96.38 107 SER A CA 1
ATOM 837 C C . SER A 1 107 ? -5.985 -4.449 3.817 1.00 96.38 107 SER A C 1
ATOM 839 O O . SER A 1 107 ? -6.386 -4.722 2.680 1.00 96.38 107 SER A O 1
ATOM 841 N N . ILE A 1 108 ? -5.154 -5.240 4.501 1.00 95.94 108 ILE A N 1
ATOM 842 C CA . ILE A 1 108 ? -4.710 -6.559 4.038 1.00 95.94 108 ILE A CA 1
ATOM 843 C C . ILE A 1 108 ? -5.616 -7.603 4.683 1.00 95.94 108 ILE A C 1
ATOM 845 O O . ILE A 1 108 ? -5.525 -7.870 5.877 1.00 95.94 108 ILE A O 1
ATOM 849 N N . MET A 1 109 ? -6.478 -8.211 3.878 1.00 95.38 109 MET A N 1
ATOM 850 C CA . MET A 1 109 ? -7.448 -9.196 4.333 1.00 95.38 109 MET A CA 1
ATOM 851 C C . MET A 1 109 ? -6.912 -10.609 4.063 1.00 95.38 109 MET A C 1
ATOM 853 O O . MET A 1 109 ? -6.602 -10.943 2.910 1.00 95.38 109 MET A O 1
ATOM 857 N N . PRO A 1 110 ? -6.783 -11.454 5.098 1.00 94.06 110 PRO A N 1
ATOM 858 C CA . PRO A 1 110 ? -6.330 -12.825 4.927 1.00 94.06 110 PRO A CA 1
ATOM 859 C C . PRO A 1 110 ? -7.368 -13.656 4.162 1.00 94.06 110 PRO A C 1
ATOM 861 O O . PRO A 1 110 ? -8.572 -13.416 4.245 1.00 94.06 110 PRO A O 1
ATOM 864 N N . THR A 1 111 ? -6.898 -14.675 3.442 1.00 94.38 111 THR A N 1
ATOM 865 C CA . THR A 1 111 ? -7.759 -15.681 2.801 1.00 94.38 111 THR A CA 1
ATOM 866 C C . THR A 1 111 ? -7.533 -17.061 3.427 1.00 94.38 111 THR A C 1
ATOM 868 O O . THR A 1 111 ? -6.727 -17.220 4.340 1.00 94.38 111 THR A O 1
ATOM 871 N N . THR A 1 112 ? -8.221 -18.096 2.934 1.00 95.25 112 THR A N 1
ATOM 872 C CA . THR A 1 112 ? -7.954 -19.497 3.319 1.00 95.25 112 THR A CA 1
ATOM 873 C C . THR A 1 112 ? -6.648 -20.054 2.734 1.00 95.25 112 THR A C 1
ATOM 875 O O . THR A 1 112 ? -6.288 -21.198 3.005 1.00 95.25 112 THR A O 1
ATOM 878 N N . THR A 1 113 ? -5.935 -19.262 1.930 1.00 94.69 113 THR A N 1
ATOM 879 C CA . THR A 1 113 ? -4.624 -19.586 1.354 1.00 94.69 113 THR A CA 1
ATOM 880 C C . THR A 1 113 ? -3.578 -18.572 1.827 1.00 94.69 113 THR A C 1
ATOM 882 O O . THR A 1 113 ? -3.904 -17.616 2.524 1.00 94.69 113 THR A O 1
ATOM 885 N N . SER A 1 114 ? -2.320 -18.724 1.405 1.00 92.12 114 SER A N 1
ATOM 886 C CA . SER A 1 114 ? -1.271 -17.718 1.653 1.00 92.12 114 SER A CA 1
ATOM 887 C C . SER A 1 114 ? -1.448 -16.418 0.852 1.00 92.12 114 SER A C 1
ATOM 889 O O . SER A 1 114 ? -0.650 -15.498 1.002 1.00 92.12 114 SER A O 1
ATOM 891 N N . ALA A 1 115 ? -2.459 -16.339 -0.016 1.00 95.38 115 ALA A N 1
ATOM 892 C CA . ALA A 1 115 ? -2.831 -15.112 -0.701 1.00 95.38 115 ALA A CA 1
ATOM 893 C C . ALA A 1 115 ? -3.579 -14.149 0.224 1.00 95.38 115 ALA A C 1
ATOM 895 O O . ALA A 1 115 ? -4.281 -14.565 1.149 1.00 95.38 115 ALA A O 1
ATOM 896 N N . VAL A 1 116 ? -3.504 -12.864 -0.104 1.00 96.31 116 VAL A N 1
ATOM 897 C CA . VAL A 1 116 ? -4.258 -11.808 0.572 1.00 96.31 116 VAL A CA 1
ATOM 898 C C . VAL A 1 116 ? -5.138 -11.070 -0.425 1.00 96.31 116 VAL A C 1
ATOM 900 O O . VAL A 1 116 ? -4.796 -10.947 -1.603 1.00 96.31 116 VAL A O 1
ATOM 903 N N . GLN A 1 117 ? -6.265 -10.561 0.057 1.00 95.56 117 GLN A N 1
ATOM 904 C CA . GLN A 1 117 ? -7.019 -9.527 -0.637 1.00 95.56 117 GLN A CA 1
ATOM 905 C C . GLN A 1 117 ? -6.576 -8.168 -0.099 1.00 95.56 117 GLN A C 1
ATOM 907 O O . GLN A 1 117 ? -6.410 -7.998 1.104 1.00 95.56 117 GLN A O 1
ATOM 912 N N . ILE A 1 118 ? -6.375 -7.200 -0.988 1.00 95.50 118 ILE A N 1
ATOM 913 C CA . ILE A 1 118 ? -6.003 -5.837 -0.609 1.00 95.50 118 ILE A CA 1
ATOM 914 C C . ILE A 1 118 ? -7.192 -4.945 -0.927 1.00 95.50 118 ILE A C 1
ATOM 916 O O . ILE A 1 118 ? -7.614 -4.861 -2.080 1.00 95.50 118 ILE A O 1
ATOM 920 N N . ARG A 1 119 ? -7.735 -4.297 0.100 1.00 94.06 119 ARG A N 1
ATOM 921 C CA . ARG A 1 119 ? -8.863 -3.372 -0.014 1.00 94.06 119 ARG A CA 1
ATOM 922 C C . ARG A 1 119 ? -8.363 -1.946 0.175 1.00 94.06 119 ARG A C 1
ATOM 924 O O . ARG A 1 119 ? -7.626 -1.691 1.120 1.00 94.06 119 ARG A O 1
ATOM 931 N N . SER A 1 120 ? -8.769 -1.029 -0.693 1.00 93.50 120 SER A N 1
ATOM 932 C CA . SER A 1 120 ? -8.567 0.410 -0.483 1.00 93.50 120 SER A CA 1
ATOM 933 C C . SER A 1 120 ? -9.724 1.005 0.321 1.00 93.50 120 SER A C 1
ATOM 935 O O . SER A 1 120 ? -10.807 0.431 0.342 1.00 93.50 120 SER A O 1
ATOM 937 N N . LEU A 1 121 ? -9.501 2.132 0.996 1.00 90.81 121 LEU A N 1
ATOM 938 C CA . LEU A 1 121 ? -10.527 2.806 1.801 1.00 90.81 121 LEU A CA 1
ATOM 939 C C . LEU A 1 121 ? -11.330 3.878 1.038 1.00 90.81 121 LEU A C 1
ATOM 941 O O . LEU A 1 121 ? -12.258 4.446 1.608 1.00 90.81 121 LEU A O 1
ATOM 945 N N . VAL A 1 122 ? -10.985 4.170 -0.221 1.00 84.81 122 VAL A N 1
ATOM 946 C CA . VAL A 1 122 ? -11.657 5.199 -1.047 1.00 84.81 122 VAL A CA 1
ATOM 947 C C . VAL A 1 122 ? -12.732 4.660 -1.993 1.00 84.81 122 VAL A C 1
ATOM 949 O O . VAL A 1 122 ? -13.524 5.456 -2.499 1.00 84.81 122 VAL A O 1
ATOM 952 N N . LEU A 1 123 ? -12.773 3.345 -2.233 1.00 61.34 123 LEU A N 1
ATOM 953 C CA . LEU A 1 123 ? -13.705 2.685 -3.161 1.00 61.34 123 LEU A CA 1
ATOM 954 C C . LEU A 1 123 ? -14.736 1.825 -2.427 1.00 61.34 123 LEU A C 1
ATOM 956 O O . LEU A 1 123 ? -14.331 1.085 -1.504 1.00 61.34 123 LEU A O 1
#

Foldseek 3Di:
DDDDPPDDDPPDADWDFDADPVPRDTPAQCPPPDPDPQRSTWGKAFDDADPVLVVLQPCCVVQVQGKIFGARPVGRQWTWFLDPVRDTHIDGNVVCSVVSVQRRIWGWADDPDPDTDIGGSND

Sequence (123 aa):
AFATPTGDLKDFTEMVSIRSLETGIFLSAFRDTSKDPIDQNWNIKEIVLSDELKQKDKLADELPFGYVQFTNPKESDLCLAILEDGTFGAKSCQDDLKDGKLETVFSIMPTTTSAVQIRSLVL

pLDDT: mean 89.51, std 12.4, range [41.0, 98.06]

Organism: Campylobacter jejuni (NCBI:txid197)

Radius of gyration: 16.35 Å; chains: 1; bounding box: 46×36×52 Å

Secondary structure (DSSP, 8-state):
-PPP---PPP--PPPB--B-TTT--B--TTTTT---GGGG-BEEEEE---HHHHTT-TTTTT----EEEEE-SS-TTEEEEE-TTS-EEEEEHHHHHHTT--TTEEEEEE-SSS-EEEEES--